Protein AF-A0A6I3U852-F1 (afdb_monomer_lite)

Structure (mmCIF, N/CA/C/O backbone):
data_AF-A0A6I3U852-F1
#
_entry.id   AF-A0A6I3U852-F1
#
loop_
_atom_site.group_PDB
_atom_site.id
_atom_site.type_symbol
_atom_site.label_atom_id
_atom_site.label_alt_id
_atom_site.label_comp_id
_atom_site.label_asym_id
_atom_site.label_entity_id
_atom_site.label_seq_id
_atom_site.pdbx_PDB_ins_code
_atom_site.Cartn_x
_atom_site.Cartn_y
_atom_site.Cartn_z
_atom_site.occupancy
_atom_site.B_iso_or_equiv
_atom_site.auth_seq_id
_atom_site.auth_comp_id
_atom_site.auth_asym_id
_atom_site.auth_atom_id
_atom_site.pdbx_PDB_model_num
ATOM 1 N N . GLU A 1 1 ? 27.062 4.902 -23.254 1.00 84.88 1 GLU A N 1
ATOM 2 C CA . GLU A 1 1 ? 26.735 4.188 -22.003 1.00 84.88 1 GLU A CA 1
ATOM 3 C C . GLU A 1 1 ? 25.243 3.890 -21.993 1.00 84.88 1 GLU A C 1
ATOM 5 O O . GLU A 1 1 ? 24.499 4.694 -22.551 1.00 84.88 1 GLU A O 1
ATOM 10 N N . LYS A 1 2 ? 24.813 2.739 -21.465 1.00 90.00 2 LYS A N 1
ATOM 11 C CA . LYS A 1 2 ? 23.384 2.400 -21.404 1.00 90.00 2 LYS A CA 1
ATOM 12 C C . LYS A 1 2 ? 22.706 3.103 -20.216 1.00 90.00 2 LYS A C 1
ATOM 14 O O . LYS A 1 2 ? 23.376 3.265 -19.193 1.00 90.00 2 LYS A O 1
ATOM 19 N N . PRO A 1 3 ? 21.435 3.526 -20.329 1.00 91.50 3 PRO A N 1
ATOM 20 C CA . PRO A 1 3 ? 20.704 4.070 -19.194 1.00 91.50 3 PRO A CA 1
ATOM 21 C C . PRO A 1 3 ? 20.516 2.998 -18.116 1.00 91.50 3 PRO A C 1
ATOM 23 O O . PRO A 1 3 ? 20.420 1.811 -18.421 1.00 91.50 3 PRO A O 1
ATOM 26 N N . ARG A 1 4 ? 20.460 3.414 -16.852 1.00 92.19 4 ARG A N 1
ATOM 27 C CA . ARG A 1 4 ? 20.193 2.538 -15.709 1.00 92.19 4 ARG A CA 1
ATOM 28 C C . ARG A 1 4 ? 18.949 3.010 -14.986 1.00 92.19 4 ARG A C 1
ATOM 30 O O . ARG A 1 4 ? 18.821 4.193 -14.679 1.00 92.19 4 ARG A O 1
ATOM 37 N N . LEU A 1 5 ? 18.056 2.074 -14.701 1.00 92.19 5 LEU A N 1
ATOM 38 C CA . LEU A 1 5 ? 16.843 2.328 -13.943 1.00 92.19 5 LEU A CA 1
ATOM 39 C C . LEU A 1 5 ? 16.931 1.586 -12.611 1.00 92.19 5 LEU A C 1
ATOM 41 O O . LEU A 1 5 ? 17.191 0.386 -12.572 1.00 92.19 5 LEU A O 1
ATOM 45 N N . THR A 1 6 ? 16.728 2.310 -11.518 1.00 92.62 6 THR A N 1
ATOM 46 C CA . THR A 1 6 ? 16.596 1.742 -10.172 1.00 92.62 6 THR A CA 1
ATOM 47 C C . THR A 1 6 ? 15.243 2.128 -9.600 1.00 92.62 6 THR A C 1
ATOM 49 O O . THR A 1 6 ? 14.630 3.092 -10.061 1.00 92.62 6 THR A O 1
ATOM 52 N N . LEU A 1 7 ? 14.755 1.371 -8.620 1.00 94.38 7 LEU A N 1
ATOM 53 C CA . LEU A 1 7 ? 13.460 1.622 -8.000 1.00 94.38 7 LEU A CA 1
ATOM 54 C C . LEU A 1 7 ? 13.545 1.595 -6.476 1.00 94.38 7 LEU A C 1
ATOM 56 O O . LEU A 1 7 ? 14.443 0.993 -5.890 1.00 94.38 7 LEU A O 1
ATOM 60 N N . SER A 1 8 ? 12.568 2.234 -5.846 1.00 95.00 8 SER A N 1
ATOM 61 C CA . SER A 1 8 ? 12.275 2.149 -4.421 1.00 95.00 8 SER A CA 1
ATOM 62 C C . SER A 1 8 ? 10.775 1.958 -4.230 1.00 95.00 8 SER A C 1
ATOM 64 O O . SER A 1 8 ? 9.974 2.556 -4.952 1.00 95.00 8 SER A O 1
ATOM 66 N N . ILE A 1 9 ? 10.391 1.123 -3.265 1.00 96.06 9 ILE A N 1
ATOM 67 C CA . ILE A 1 9 ? 8.998 0.742 -3.019 1.00 96.06 9 ILE A CA 1
ATOM 68 C C . ILE A 1 9 ? 8.573 1.237 -1.639 1.00 96.06 9 ILE A C 1
ATOM 70 O O . ILE A 1 9 ? 9.125 0.828 -0.617 1.00 96.06 9 ILE A O 1
ATOM 74 N N . GLU A 1 10 ? 7.527 2.059 -1.600 1.00 96.75 10 GLU A N 1
ATOM 75 C CA . GLU A 1 10 ? 6.851 2.461 -0.370 1.00 96.75 10 GLU A CA 1
ATOM 76 C C . GLU A 1 10 ? 5.486 1.774 -0.264 1.00 96.75 10 GLU A C 1
ATOM 78 O O . GLU A 1 10 ? 4.630 1.895 -1.145 1.00 96.75 10 GLU A O 1
ATOM 83 N N . LYS A 1 11 ? 5.254 1.071 0.850 1.00 95.75 11 LYS A N 1
ATOM 84 C CA . LYS A 1 11 ? 3.982 0.397 1.138 1.00 95.75 11 LYS A CA 1
ATOM 85 C C . LYS A 1 11 ? 3.174 1.185 2.160 1.00 95.75 11 LYS A C 1
ATOM 87 O O . LYS A 1 11 ? 3.598 1.374 3.300 1.00 95.75 11 LYS A O 1
ATOM 92 N N . ARG A 1 12 ? 1.959 1.565 1.776 1.00 94.56 12 ARG A N 1
ATOM 93 C CA . ARG A 1 12 ? 0.940 2.155 2.649 1.00 94.56 12 ARG A CA 1
ATOM 94 C C . ARG A 1 12 ? -0.127 1.097 2.917 1.00 94.56 12 ARG A C 1
ATOM 96 O O . ARG A 1 12 ? -1.209 1.126 2.332 1.00 94.56 12 ARG A O 1
ATOM 103 N N . ASP A 1 13 ? 0.204 0.151 3.801 1.00 92.62 13 ASP A N 1
ATOM 104 C CA . ASP A 1 13 ? -0.637 -1.018 4.102 1.00 92.62 13 ASP A CA 1
ATOM 105 C C . ASP A 1 13 ? -2.081 -0.613 4.445 1.00 92.62 13 ASP A C 1
ATOM 107 O O . ASP A 1 13 ? -3.029 -1.144 3.871 1.00 92.62 13 ASP A O 1
ATOM 111 N N . ILE A 1 14 ? -2.269 0.364 5.339 1.00 90.19 14 ILE A N 1
ATOM 112 C CA . ILE A 1 14 ? -3.603 0.801 5.786 1.00 90.19 14 ILE A CA 1
ATOM 113 C C . ILE A 1 14 ? -4.454 1.385 4.650 1.00 90.19 14 ILE A C 1
ATOM 115 O O . ILE A 1 14 ? -5.658 1.157 4.604 1.00 90.19 14 ILE A O 1
ATOM 119 N N . ASP A 1 15 ? -3.817 2.062 3.694 1.00 93.06 15 ASP A N 1
ATOM 120 C CA . ASP A 1 15 ? -4.492 2.691 2.556 1.00 93.06 15 ASP A CA 1
ATOM 121 C C . ASP A 1 15 ? -4.675 1.722 1.380 1.00 93.06 15 ASP A C 1
ATOM 123 O O . ASP A 1 15 ? -5.293 2.074 0.374 1.00 93.06 15 ASP A O 1
ATOM 127 N N . ARG A 1 16 ? -4.129 0.501 1.489 1.00 94.94 16 ARG A N 1
ATOM 128 C CA . ARG A 1 16 ? -4.072 -0.495 0.411 1.00 94.94 16 ARG A CA 1
ATOM 129 C C . ARG A 1 16 ? -3.339 0.027 -0.830 1.00 94.94 16 ARG A C 1
ATOM 131 O O . ARG A 1 16 ? -3.780 -0.221 -1.958 1.00 94.94 16 ARG A O 1
ATOM 138 N N . LYS A 1 17 ? -2.245 0.774 -0.621 1.00 95.81 17 LYS A N 1
ATOM 139 C CA . LYS A 1 17 ? -1.462 1.396 -1.701 1.00 95.81 17 LYS A CA 1
ATOM 140 C C . LYS A 1 17 ? 0.006 1.008 -1.673 1.00 95.81 17 LYS A C 1
ATOM 142 O O . LYS A 1 17 ? 0.590 0.802 -0.608 1.00 95.81 17 LYS A O 1
ATOM 147 N N . VAL A 1 18 ? 0.595 0.984 -2.861 1.00 96.69 18 VAL A N 1
ATOM 148 C CA . VAL A 1 18 ? 2.036 0.899 -3.074 1.00 96.69 18 VAL A CA 1
ATOM 149 C C . VAL A 1 18 ? 2.451 1.973 -4.060 1.00 96.69 18 VAL A C 1
ATOM 151 O O . VAL A 1 18 ? 1.877 2.078 -5.145 1.00 96.69 18 VAL A O 1
ATOM 154 N N . THR A 1 19 ? 3.451 2.750 -3.669 1.00 95.88 19 THR A N 1
ATOM 155 C CA . THR A 1 19 ? 4.101 3.733 -4.529 1.00 95.88 19 THR A CA 1
ATOM 156 C C . THR A 1 19 ? 5.465 3.189 -4.913 1.00 95.88 19 THR A C 1
ATOM 158 O O . THR A 1 19 ? 6.259 2.840 -4.040 1.00 95.88 19 THR A O 1
ATOM 161 N N . VAL A 1 20 ? 5.736 3.117 -6.211 1.00 95.38 20 VAL A N 1
ATOM 162 C CA . VAL A 1 20 ? 7.058 2.778 -6.739 1.00 95.38 20 VAL A CA 1
ATOM 163 C C . VAL A 1 20 ? 7.666 4.045 -7.308 1.00 95.38 20 VAL A C 1
ATOM 165 O O . VAL A 1 20 ? 7.068 4.676 -8.177 1.00 95.38 20 VAL A O 1
ATOM 168 N N . THR A 1 21 ? 8.837 4.418 -6.813 1.00 94.00 21 THR A N 1
ATOM 169 C CA . THR A 1 21 ? 9.600 5.570 -7.295 1.00 94.00 21 THR A CA 1
ATOM 170 C C . THR A 1 21 ? 10.805 5.067 -8.062 1.00 94.00 21 THR A C 1
ATOM 172 O O . THR A 1 21 ? 11.572 4.266 -7.532 1.00 94.00 21 THR A O 1
ATOM 175 N N . TYR A 1 22 ? 10.987 5.550 -9.284 1.00 93.12 22 TYR A N 1
ATOM 176 C CA . TYR A 1 22 ? 12.096 5.182 -10.149 1.00 93.12 22 TYR A CA 1
ATOM 177 C C . TYR A 1 22 ? 13.131 6.302 -10.234 1.00 93.12 22 TYR A C 1
ATOM 179 O O . TYR A 1 22 ? 12.789 7.481 -10.330 1.00 93.12 22 TYR A O 1
ATOM 187 N N . THR A 1 23 ? 14.401 5.913 -10.276 1.00 91.31 23 THR A N 1
ATOM 188 C CA . THR A 1 23 ? 15.535 6.803 -10.535 1.00 91.31 23 THR A CA 1
ATOM 189 C C . THR A 1 23 ? 16.211 6.359 -11.824 1.00 91.31 23 THR A C 1
ATOM 191 O O . THR A 1 23 ? 16.688 5.226 -11.922 1.00 91.31 23 THR A O 1
ATOM 194 N N . LEU A 1 24 ? 16.237 7.257 -12.810 1.00 91.62 24 LEU A N 1
ATOM 195 C CA . LEU A 1 24 ? 16.846 7.036 -14.118 1.00 91.62 24 LEU A CA 1
ATOM 196 C C . LEU A 1 24 ? 18.201 7.746 -14.200 1.00 91.62 24 LEU A C 1
ATOM 198 O O . LEU A 1 24 ? 18.277 8.973 -14.176 1.00 91.62 24 LEU A O 1
ATOM 202 N N . GLU A 1 25 ? 19.265 6.974 -14.378 1.00 91.50 25 GLU A N 1
ATOM 203 C CA . GLU A 1 25 ? 20.598 7.471 -14.704 1.00 91.50 25 GLU A CA 1
ATOM 204 C C . GLU A 1 25 ? 20.832 7.313 -16.213 1.00 91.50 25 GLU A C 1
ATOM 206 O O . GLU A 1 25 ? 20.933 6.199 -16.722 1.00 91.50 25 GLU A O 1
ATOM 211 N N . ASN A 1 26 ? 20.915 8.419 -16.958 1.00 90.00 26 ASN A N 1
ATOM 212 C CA . ASN A 1 26 ? 21.063 8.395 -18.419 1.00 90.00 26 ASN A CA 1
ATOM 213 C C . ASN A 1 26 ? 22.129 9.389 -18.904 1.00 90.00 26 ASN A C 1
ATOM 215 O O . ASN A 1 26 ? 21.836 10.349 -19.610 1.00 90.00 26 ASN A O 1
ATOM 219 N N . GLN A 1 27 ? 23.387 9.160 -18.520 1.00 88.75 27 GLN A N 1
ATOM 220 C CA . GLN A 1 27 ? 24.498 10.080 -18.811 1.00 88.75 27 GLN A CA 1
ATOM 221 C C . GLN A 1 27 ? 24.758 10.287 -20.313 1.00 88.75 27 GLN A C 1
ATOM 223 O O . GLN A 1 27 ? 25.212 11.351 -20.725 1.00 88.75 27 GLN A O 1
ATOM 228 N N . ALA A 1 28 ? 24.452 9.283 -21.141 1.00 88.69 28 ALA A N 1
ATOM 229 C CA . ALA A 1 28 ? 24.620 9.353 -22.592 1.00 88.69 28 ALA A CA 1
ATOM 230 C C . ALA A 1 28 ? 23.400 9.938 -23.333 1.00 88.69 28 ALA A C 1
ATOM 232 O O . ALA A 1 28 ? 23.398 9.940 -24.561 1.00 88.69 28 ALA A O 1
ATOM 233 N N . ASN A 1 29 ? 22.383 10.433 -22.611 1.00 88.31 29 ASN A N 1
ATOM 234 C CA . ASN A 1 29 ? 21.173 11.049 -23.170 1.00 88.31 29 ASN A CA 1
ATOM 235 C C . ASN A 1 29 ? 20.464 10.182 -24.229 1.00 88.31 29 ASN A C 1
ATOM 237 O O . ASN A 1 29 ? 19.957 10.693 -25.226 1.00 88.31 29 ASN A O 1
ATOM 241 N N . ASN A 1 30 ? 20.424 8.862 -24.016 1.00 89.62 30 ASN A N 1
ATOM 242 C CA . ASN A 1 30 ? 19.677 7.948 -24.882 1.00 89.62 30 ASN A CA 1
ATOM 243 C C . ASN A 1 30 ? 18.187 8.325 -24.861 1.00 89.62 30 ASN A C 1
ATOM 245 O O . ASN A 1 30 ? 17.660 8.692 -23.807 1.00 89.62 30 ASN A O 1
ATOM 249 N N . GLN A 1 31 ? 17.488 8.205 -25.989 1.00 90.69 31 GLN A N 1
ATOM 250 C CA . GLN A 1 31 ? 16.050 8.470 -26.017 1.00 90.69 31 GLN A CA 1
ATOM 251 C C . GLN A 1 31 ? 15.313 7.343 -25.288 1.00 90.69 31 GLN A C 1
ATOM 253 O O . GLN A 1 31 ? 15.283 6.211 -25.767 1.00 90.69 31 GLN A O 1
ATOM 258 N N . ILE A 1 32 ? 14.693 7.651 -24.150 1.00 91.12 32 ILE A N 1
ATOM 259 C CA . ILE A 1 32 ? 13.812 6.708 -23.454 1.00 91.12 32 ILE A CA 1
ATOM 260 C C . ILE A 1 32 ? 12.452 6.726 -24.150 1.00 91.12 32 ILE A C 1
ATOM 262 O O . ILE A 1 32 ? 11.823 7.779 -24.242 1.00 91.12 32 ILE A O 1
ATOM 266 N N . LYS A 1 33 ? 12.015 5.575 -24.665 1.00 89.81 33 LYS A N 1
ATOM 267 C CA . LYS A 1 33 ? 10.724 5.428 -25.350 1.00 89.81 33 LYS A CA 1
ATOM 268 C C . LYS A 1 33 ? 9.598 5.139 -24.369 1.00 89.81 33 LYS A C 1
ATOM 270 O O . LYS A 1 33 ? 8.531 5.733 -24.471 1.00 89.81 33 LYS A O 1
ATOM 275 N N . SER A 1 34 ? 9.839 4.240 -23.420 1.00 90.81 34 SER A N 1
ATOM 276 C CA . SER A 1 34 ? 8.854 3.884 -22.403 1.00 90.81 34 SER A CA 1
ATOM 277 C C . SER A 1 34 ? 9.516 3.275 -21.180 1.00 90.81 34 SER A C 1
ATOM 279 O O . SER A 1 34 ? 10.539 2.600 -21.285 1.00 90.81 34 SER A O 1
ATOM 281 N N . ILE A 1 35 ? 8.880 3.466 -20.030 1.00 93.31 35 ILE A N 1
ATOM 282 C CA . ILE A 1 35 ? 9.104 2.654 -18.838 1.00 93.31 35 ILE A CA 1
ATOM 283 C C . ILE A 1 35 ? 7.733 2.142 -18.407 1.00 93.31 35 ILE A C 1
ATOM 285 O O . ILE A 1 35 ? 6.831 2.943 -18.147 1.00 93.31 35 ILE A O 1
ATOM 289 N N . THR A 1 36 ? 7.577 0.825 -18.356 1.00 93.69 36 THR A N 1
ATOM 290 C CA . THR A 1 36 ? 6.308 0.165 -18.048 1.00 93.69 36 THR A CA 1
ATOM 291 C C . THR A 1 36 ? 6.466 -0.665 -16.790 1.00 93.69 36 THR A C 1
ATOM 293 O O . THR A 1 36 ? 7.244 -1.614 -16.762 1.00 93.69 36 THR A O 1
ATOM 296 N N . ALA A 1 37 ? 5.708 -0.313 -15.758 1.00 95.06 37 ALA A N 1
ATOM 297 C CA . ALA A 1 37 ? 5.597 -1.071 -14.524 1.00 95.06 37 ALA A CA 1
ATOM 298 C C . ALA A 1 37 ? 4.350 -1.955 -14.584 1.00 95.06 37 ALA A C 1
ATOM 300 O O . ALA A 1 37 ? 3.245 -1.452 -14.789 1.00 95.06 37 ALA A O 1
ATOM 301 N N . THR A 1 38 ? 4.522 -3.255 -14.383 1.00 95.56 38 THR A N 1
ATOM 302 C CA . THR A 1 38 ? 3.444 -4.247 -14.428 1.00 95.56 38 THR A CA 1
ATOM 303 C C . THR A 1 38 ? 3.327 -4.899 -13.062 1.00 95.56 38 THR A C 1
ATOM 305 O O . THR A 1 38 ? 4.308 -5.432 -12.544 1.00 95.56 38 THR A O 1
ATOM 308 N N . LEU A 1 39 ? 2.134 -4.872 -12.473 1.00 96.75 39 LEU A N 1
ATOM 309 C CA . LEU A 1 39 ? 1.842 -5.576 -11.231 1.00 96.75 39 LEU A CA 1
ATOM 310 C C . LEU A 1 39 ? 0.970 -6.793 -11.533 1.00 96.75 39 LEU A C 1
ATOM 312 O O . LEU A 1 39 ? -0.154 -6.658 -12.029 1.00 96.75 39 LEU A O 1
ATOM 316 N N . LYS A 1 40 ? 1.473 -7.979 -11.193 1.00 96.81 40 LYS A N 1
ATOM 317 C CA . LYS A 1 40 ? 0.758 -9.248 -11.348 1.00 96.81 40 LYS A CA 1
ATOM 318 C C . LYS A 1 40 ? 0.349 -9.837 -10.011 1.00 96.81 40 LYS A C 1
ATOM 320 O O . LYS A 1 40 ? 1.043 -9.665 -9.015 1.00 96.81 40 LYS A O 1
ATOM 325 N N . LYS A 1 41 ? -0.763 -10.566 -10.000 1.00 95.56 41 LYS A N 1
ATOM 326 C CA . LYS A 1 41 ? -1.219 -11.403 -8.887 1.00 95.56 41 LYS A CA 1
ATOM 327 C C . LYS A 1 41 ? -1.225 -12.853 -9.369 1.00 95.56 41 LYS A C 1
ATOM 329 O O . LYS A 1 41 ? -2.173 -13.294 -10.015 1.00 95.56 41 LYS A O 1
ATOM 334 N N . GLY A 1 42 ? -0.141 -13.580 -9.104 1.00 90.88 42 GLY A N 1
ATOM 335 C CA . GLY A 1 42 ? 0.146 -14.816 -9.836 1.00 90.88 42 GLY A CA 1
ATOM 336 C C . GLY A 1 42 ? 0.449 -14.496 -11.302 1.00 90.88 42 GLY A C 1
ATOM 337 O O . GLY A 1 42 ? 1.324 -13.682 -11.580 1.00 90.88 42 GLY A O 1
ATOM 338 N N . GLU A 1 43 ? -0.291 -15.090 -12.238 1.00 91.19 43 GLU A N 1
ATOM 339 C CA . GLU A 1 43 ? -0.128 -14.825 -13.679 1.00 91.19 43 GLU A CA 1
ATOM 340 C C . GLU A 1 43 ? -1.019 -13.681 -14.196 1.00 91.19 43 GLU A C 1
ATOM 342 O O . GLU A 1 43 ? -0.793 -13.161 -15.288 1.00 91.19 43 GLU A O 1
ATOM 347 N N . GLU A 1 44 ? -2.020 -13.264 -13.416 1.00 94.00 44 GLU A N 1
ATOM 348 C CA . GLU A 1 44 ? -2.964 -12.218 -13.807 1.00 94.00 44 GLU A CA 1
ATOM 349 C C . GLU A 1 44 ? -2.322 -10.834 -13.684 1.00 94.00 44 GLU A C 1
ATOM 351 O O . GLU A 1 44 ? -1.892 -10.434 -12.600 1.00 94.00 44 GLU A O 1
ATOM 356 N N . VAL A 1 45 ? -2.305 -10.073 -14.779 1.00 93.12 45 VAL A N 1
ATOM 357 C CA . VAL A 1 45 ? -1.966 -8.646 -14.753 1.00 93.12 45 VAL A CA 1
ATOM 358 C C . VAL A 1 45 ? -3.128 -7.886 -14.127 1.00 93.12 45 VAL A C 1
ATOM 360 O O . VAL A 1 45 ? -4.205 -7.793 -14.712 1.00 93.12 45 VAL A O 1
ATOM 363 N N . VAL A 1 46 ? -2.910 -7.334 -12.934 1.00 92.06 46 VAL A N 1
ATOM 364 C CA . VAL A 1 46 ? -3.949 -6.592 -12.205 1.00 92.06 46 VAL A CA 1
ATOM 365 C C . VAL A 1 46 ? -3.856 -5.089 -12.430 1.00 92.06 46 VAL A C 1
ATOM 367 O O . VAL A 1 46 ? -4.850 -4.380 -12.254 1.00 92.06 46 VAL A O 1
ATOM 370 N N . LYS A 1 47 ? -2.673 -4.579 -12.796 1.00 90.38 47 LYS A N 1
ATOM 371 C CA . LYS A 1 47 ? -2.478 -3.167 -13.125 1.00 90.38 47 LYS A CA 1
ATOM 372 C C . LYS A 1 47 ? -1.177 -2.940 -13.887 1.00 90.38 47 LYS A C 1
ATOM 374 O O . LYS A 1 47 ? -0.130 -3.405 -13.447 1.00 90.38 47 LYS A O 1
ATOM 379 N N . ASP A 1 48 ? -1.259 -2.098 -14.911 1.00 88.75 48 ASP A N 1
ATOM 380 C CA . ASP A 1 48 ? -0.103 -1.554 -15.618 1.00 88.75 48 ASP A CA 1
ATOM 381 C C . ASP A 1 48 ? 0.000 -0.050 -15.390 1.00 88.75 48 ASP A C 1
ATOM 383 O O . ASP A 1 48 ? -1.004 0.657 -15.243 1.00 88.75 48 ASP A O 1
ATOM 387 N N . PHE A 1 49 ? 1.230 0.444 -15.368 1.00 87.25 49 PHE A N 1
ATOM 388 C CA . PHE A 1 49 ? 1.528 1.861 -15.300 1.00 87.25 49 PHE A CA 1
ATOM 389 C C . PHE A 1 49 ? 2.638 2.196 -16.292 1.00 87.25 49 PHE A C 1
ATOM 391 O O . PHE A 1 49 ? 3.776 1.750 -16.148 1.00 87.25 49 PHE A O 1
ATOM 398 N N . VAL A 1 50 ? 2.298 2.992 -17.303 1.00 87.75 50 VAL A N 1
ATOM 399 C CA . VAL A 1 50 ? 3.255 3.491 -18.293 1.00 87.75 50 VAL A CA 1
ATOM 400 C C . VAL A 1 50 ? 3.661 4.901 -17.891 1.00 87.75 50 VAL A C 1
ATOM 402 O O . VAL A 1 50 ? 2.814 5.788 -17.778 1.00 87.75 50 VAL A O 1
ATOM 405 N N . LEU A 1 51 ? 4.957 5.115 -17.687 1.00 80.81 51 LEU A N 1
ATOM 406 C CA . LEU A 1 51 ? 5.505 6.446 -17.458 1.00 80.81 51 LEU A CA 1
ATOM 407 C C . LEU A 1 51 ? 5.481 7.233 -18.770 1.00 80.81 51 LEU A C 1
ATOM 409 O O . LEU A 1 51 ? 6.073 6.826 -19.769 1.00 80.81 51 LEU A O 1
ATOM 413 N N . THR A 1 52 ? 4.763 8.354 -18.762 1.00 79.19 52 THR A N 1
ATOM 414 C CA . THR A 1 52 ? 4.564 9.199 -19.945 1.00 79.19 52 THR A CA 1
ATOM 415 C C . THR A 1 52 ? 5.807 10.028 -20.265 1.00 79.19 52 THR A C 1
ATOM 417 O O . THR A 1 52 ? 6.689 10.213 -19.424 1.00 79.19 52 THR A O 1
ATOM 420 N N . GLU A 1 53 ? 5.855 10.618 -21.463 1.00 74.75 53 GLU A N 1
ATOM 421 C CA . GLU A 1 53 ? 6.911 11.573 -21.821 1.00 74.75 53 GLU A CA 1
ATOM 422 C C . GLU A 1 53 ? 7.041 12.733 -20.823 1.00 74.75 53 GLU A C 1
ATOM 424 O O . GLU A 1 53 ? 8.138 13.244 -20.607 1.00 74.75 53 GLU A O 1
ATOM 429 N N . GLU A 1 54 ? 5.937 13.174 -20.220 1.00 77.00 54 GLU A N 1
ATOM 430 C CA . GLU A 1 54 ? 5.957 14.233 -19.212 1.00 77.00 54 GLU A CA 1
ATOM 431 C C . GLU A 1 54 ? 6.646 13.768 -17.922 1.00 77.00 54 GLU A C 1
ATOM 433 O O . GLU A 1 54 ? 7.460 14.501 -17.354 1.00 77.00 54 GLU A O 1
ATOM 438 N N . ASN A 1 55 ? 6.403 12.523 -17.498 1.00 80.81 55 ASN A N 1
ATOM 439 C CA . ASN A 1 55 ? 7.101 11.928 -16.356 1.00 80.81 55 ASN A CA 1
ATOM 440 C C . ASN A 1 55 ? 8.615 11.861 -16.609 1.00 80.81 55 ASN A C 1
ATOM 442 O O . ASN A 1 55 ? 9.405 12.206 -15.731 1.00 80.81 55 ASN A O 1
ATOM 446 N N . LEU A 1 56 ? 9.011 11.487 -17.831 1.00 79.50 56 LEU A N 1
ATOM 447 C CA . LEU A 1 56 ? 10.413 11.424 -18.258 1.00 79.50 56 LEU A CA 1
ATOM 448 C C . LEU A 1 56 ? 11.087 12.804 -18.293 1.00 79.50 56 LEU A C 1
ATOM 450 O O . LEU A 1 56 ? 12.273 12.909 -17.996 1.00 79.50 56 LEU A O 1
ATOM 454 N N . LYS A 1 57 ? 10.343 13.870 -18.616 1.00 75.69 57 LYS A N 1
ATOM 455 C CA . LYS A 1 57 ? 10.856 15.254 -18.643 1.00 75.69 57 LYS A CA 1
ATOM 456 C C . LYS A 1 57 ? 11.004 15.870 -17.251 1.00 75.69 57 LYS A C 1
ATOM 458 O O . LYS A 1 57 ? 11.872 16.712 -17.047 1.00 75.69 57 LYS A O 1
ATOM 463 N N . THR A 1 58 ? 10.144 15.487 -16.311 1.00 69.75 58 THR A N 1
ATOM 464 C CA . THR A 1 58 ? 10.064 16.096 -14.970 1.00 69.75 58 THR A CA 1
ATOM 465 C C . THR A 1 58 ? 10.876 15.352 -13.909 1.00 69.75 58 THR A C 1
ATOM 467 O O . THR A 1 58 ? 10.888 15.776 -12.756 1.00 69.75 58 THR A O 1
ATOM 470 N N . ASN A 1 59 ? 11.545 14.247 -14.267 1.00 67.00 59 ASN A N 1
ATOM 471 C CA . ASN A 1 59 ? 12.185 13.309 -13.331 1.00 67.00 59 ASN A CA 1
ATOM 472 C C . ASN A 1 59 ? 11.241 12.790 -12.224 1.00 67.00 59 ASN A C 1
ATOM 474 O O . ASN A 1 59 ? 11.689 12.204 -11.240 1.00 67.00 59 ASN A O 1
ATOM 478 N N . HIS A 1 60 ? 9.927 12.965 -12.378 1.00 72.00 60 HIS A N 1
ATOM 479 C CA . HIS A 1 60 ? 8.912 12.430 -11.479 1.00 72.00 60 HIS A CA 1
ATOM 480 C C . HIS A 1 60 ? 8.410 11.101 -12.037 1.00 72.00 60 HIS A C 1
ATOM 482 O O . HIS A 1 60 ? 7.346 11.012 -12.658 1.00 72.00 60 HIS A O 1
ATOM 488 N N . LEU A 1 61 ? 9.220 10.064 -11.825 1.00 88.31 61 LEU A N 1
ATOM 489 C CA . LEU A 1 61 ? 8.941 8.710 -12.279 1.00 88.31 61 LEU A CA 1
ATOM 490 C C . LEU A 1 61 ? 8.313 7.895 -11.149 1.00 88.31 61 LEU A C 1
ATOM 492 O O . LEU A 1 61 ? 8.993 7.123 -10.481 1.00 88.31 61 LEU A O 1
ATOM 496 N N . THR A 1 62 ? 7.020 8.091 -10.899 1.00 89.81 62 THR A N 1
ATOM 497 C CA . THR A 1 62 ? 6.294 7.356 -9.855 1.00 89.81 62 THR A CA 1
ATOM 498 C C . THR A 1 62 ? 5.124 6.569 -10.428 1.00 89.81 62 THR A C 1
ATOM 500 O O . THR A 1 62 ? 4.359 7.086 -11.237 1.00 89.81 62 THR A O 1
ATOM 503 N N . ALA A 1 63 ? 4.968 5.321 -9.985 1.00 91.44 63 ALA A N 1
ATOM 504 C CA . ALA A 1 63 ? 3.824 4.467 -10.283 1.00 91.44 63 ALA A CA 1
ATOM 505 C C . ALA A 1 63 ? 3.019 4.213 -9.003 1.00 91.44 63 ALA A C 1
ATOM 507 O O . ALA A 1 63 ? 3.571 3.783 -7.987 1.00 91.44 63 ALA A O 1
ATOM 508 N N . LEU A 1 64 ? 1.709 4.472 -9.049 1.00 93.19 64 LEU A N 1
ATOM 509 C CA . LEU A 1 64 ? 0.807 4.283 -7.911 1.00 93.19 64 LEU A CA 1
ATOM 510 C C . LEU A 1 64 ? -0.145 3.102 -8.144 1.00 93.19 64 LEU A C 1
ATOM 512 O O . LEU A 1 64 ? -1.048 3.140 -8.991 1.00 93.19 64 LEU A O 1
ATOM 516 N N . PHE A 1 65 ? 0.001 2.071 -7.319 1.00 94.75 65 PHE A N 1
ATOM 517 C CA . PHE A 1 65 ? -0.879 0.909 -7.266 1.00 94.75 65 PHE A CA 1
ATOM 518 C C . PHE A 1 65 ? -1.810 1.041 -6.057 1.00 94.75 65 PHE A C 1
ATOM 520 O O . PHE A 1 65 ? -1.359 1.269 -4.939 1.00 94.75 65 PHE A O 1
ATOM 527 N N . GLU A 1 66 ? -3.121 0.924 -6.266 1.00 95.12 66 GLU A N 1
ATOM 528 C CA . GLU A 1 66 ? -4.139 1.153 -5.229 1.00 95.12 66 GLU A CA 1
ATOM 529 C C . GLU A 1 66 ? -5.131 -0.003 -5.194 1.00 95.12 66 GLU A C 1
ATOM 531 O O . GLU A 1 66 ? -5.257 -0.744 -6.168 1.00 95.12 66 GLU A O 1
ATOM 536 N N . LYS A 1 67 ? -5.889 -0.100 -4.094 1.00 94.88 67 LYS A N 1
ATOM 537 C CA . LYS A 1 67 ? -6.925 -1.124 -3.879 1.00 94.88 67 LYS A CA 1
ATOM 538 C C . LYS A 1 67 ? -6.365 -2.552 -3.869 1.00 94.88 67 LYS A C 1
ATOM 540 O O . LYS A 1 67 ? -7.095 -3.496 -4.155 1.00 94.88 67 LYS A O 1
ATOM 545 N N . LEU A 1 68 ? -5.101 -2.724 -3.484 1.00 95.44 68 LEU A N 1
ATOM 546 C CA . LEU A 1 68 ? -4.481 -4.047 -3.390 1.00 95.44 68 LEU A CA 1
ATOM 547 C C . LEU A 1 68 ? -5.081 -4.857 -2.235 1.00 95.44 68 LEU A C 1
ATOM 549 O O . LEU A 1 68 ? -5.455 -4.311 -1.196 1.00 95.44 68 LEU A O 1
ATOM 553 N N . ASP A 1 69 ? -5.200 -6.166 -2.409 1.00 95.06 69 ASP A N 1
ATOM 554 C CA . ASP A 1 69 ? -5.660 -7.070 -1.350 1.00 95.06 69 ASP A CA 1
ATOM 555 C C . ASP A 1 69 ? -4.585 -7.325 -0.288 1.00 95.06 69 ASP A C 1
ATOM 557 O O . ASP A 1 69 ? -3.397 -7.430 -0.592 1.00 95.06 69 ASP A O 1
ATOM 561 N N . TYR A 1 70 ? -5.022 -7.497 0.961 1.00 95.06 70 TYR A N 1
ATOM 562 C CA . TYR A 1 70 ? -4.149 -7.928 2.049 1.00 95.06 70 TYR A CA 1
ATOM 563 C C . TYR A 1 70 ? -3.764 -9.398 1.925 1.00 95.06 70 TYR A C 1
ATOM 565 O O . TYR A 1 70 ? -4.576 -10.228 1.513 1.00 95.06 70 TYR A O 1
ATOM 573 N N . TYR A 1 71 ? -2.544 -9.717 2.363 1.00 94.25 71 TYR A N 1
ATOM 574 C CA . TYR A 1 71 ? -2.018 -11.085 2.440 1.00 94.25 71 TYR A CA 1
ATOM 575 C C . TYR A 1 71 ? -2.027 -11.835 1.101 1.00 94.25 71 TYR A C 1
ATOM 577 O O . TYR A 1 71 ? -2.057 -13.065 1.059 1.00 94.25 71 TYR A O 1
ATOM 585 N N . LYS A 1 72 ? -2.040 -11.086 -0.002 1.00 95.56 72 LYS A N 1
ATOM 586 C CA . LYS A 1 72 ? -1.821 -11.596 -1.349 1.00 95.56 72 LYS A CA 1
ATOM 587 C C . LYS A 1 72 ? -0.464 -11.111 -1.818 1.00 95.56 72 LYS A C 1
ATOM 589 O O . LYS A 1 72 ? -0.127 -9.944 -1.618 1.00 95.56 72 LYS A O 1
ATOM 594 N N . GLU A 1 73 ? 0.288 -12.031 -2.395 1.00 96.56 73 GLU A N 1
ATOM 595 C CA . GLU A 1 73 ? 1.552 -11.730 -3.041 1.00 96.56 73 GLU A CA 1
ATOM 596 C C . GLU A 1 73 ? 1.279 -11.177 -4.439 1.00 96.56 73 GLU A C 1
ATOM 598 O O . GLU A 1 73 ? 0.414 -11.677 -5.167 1.00 96.56 73 GLU A O 1
ATOM 603 N N . TYR A 1 74 ? 2.004 -10.121 -4.772 1.00 97.62 74 TYR A N 1
ATOM 604 C CA . TYR A 1 74 ? 2.052 -9.522 -6.088 1.00 97.62 74 TYR A CA 1
ATOM 605 C C . TYR A 1 74 ? 3.497 -9.491 -6.560 1.00 97.62 74 TYR A C 1
ATOM 607 O O . TYR A 1 74 ? 4.404 -9.264 -5.760 1.00 97.62 74 TYR A O 1
ATOM 615 N N . THR A 1 75 ? 3.688 -9.634 -7.862 1.00 97.50 75 THR A N 1
ATOM 616 C CA . THR A 1 75 ? 4.994 -9.513 -8.503 1.00 97.50 75 THR A CA 1
ATOM 617 C C . THR A 1 75 ? 5.009 -8.232 -9.318 1.00 97.50 75 THR A C 1
ATOM 619 O O . THR A 1 75 ? 4.181 -8.057 -10.215 1.00 97.50 75 THR A O 1
ATOM 622 N N . LEU A 1 76 ? 5.918 -7.320 -8.982 1.00 97.31 76 LEU A N 1
ATOM 623 C CA . LEU A 1 76 ? 6.199 -6.127 -9.768 1.00 97.31 76 LEU A CA 1
ATOM 624 C C . LEU A 1 76 ? 7.335 -6.432 -10.740 1.00 97.31 76 LEU A C 1
ATOM 626 O O . LEU A 1 76 ? 8.435 -6.774 -10.313 1.00 97.31 76 LEU A O 1
ATOM 630 N N . SER A 1 77 ? 7.084 -6.234 -12.028 1.00 95.69 77 SER A N 1
ATOM 631 C CA . SER A 1 77 ? 8.120 -6.188 -13.058 1.00 95.69 77 SER A CA 1
ATOM 632 C C . SER A 1 77 ? 8.174 -4.793 -13.676 1.00 95.69 7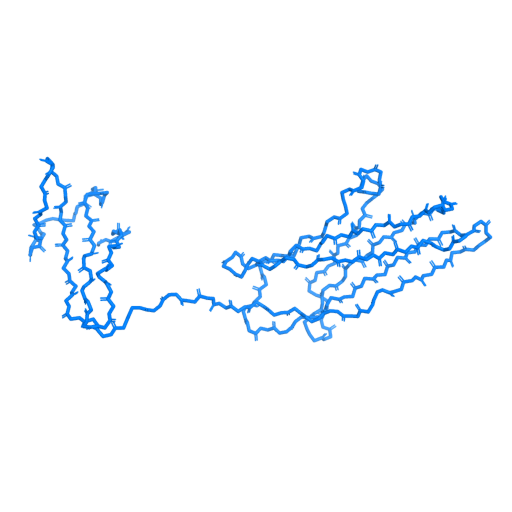7 SER A C 1
ATOM 634 O O . SER A 1 77 ? 7.193 -4.042 -13.666 1.00 95.69 77 SER A O 1
ATOM 636 N N . THR A 1 78 ? 9.340 -4.389 -14.176 1.00 95.50 78 THR A N 1
ATOM 637 C CA . THR A 1 78 ? 9.491 -3.112 -14.881 1.00 95.50 78 THR A CA 1
ATOM 638 C C . THR A 1 78 ? 10.401 -3.277 -16.081 1.00 95.50 78 THR A C 1
ATOM 640 O O . THR A 1 78 ? 11.531 -3.732 -15.928 1.00 95.50 78 THR A O 1
ATOM 643 N N . ASP A 1 79 ? 9.919 -2.835 -17.238 1.00 95.00 79 ASP A N 1
ATOM 644 C CA . ASP A 1 79 ? 10.664 -2.830 -18.492 1.00 95.00 79 ASP A CA 1
ATOM 645 C C . ASP A 1 79 ? 10.890 -1.398 -18.970 1.00 95.00 79 ASP A C 1
ATOM 647 O O . ASP A 1 79 ? 9.965 -0.583 -19.012 1.00 95.00 79 ASP A O 1
ATOM 651 N N . MET A 1 80 ? 12.126 -1.093 -19.353 1.00 93.81 80 MET A N 1
ATOM 652 C CA . MET A 1 80 ? 12.516 0.164 -19.979 1.00 93.81 80 MET A CA 1
ATOM 653 C C . MET A 1 80 ? 12.930 -0.092 -21.424 1.00 93.81 80 MET A C 1
ATOM 655 O O . MET A 1 80 ? 13.833 -0.883 -21.681 1.00 93.81 80 MET A O 1
ATOM 659 N N . VAL A 1 81 ? 12.323 0.634 -22.358 1.00 93.75 81 VAL A N 1
ATOM 660 C CA . VAL A 1 81 ? 12.702 0.625 -23.774 1.00 93.75 81 VAL A CA 1
ATOM 661 C C . VAL A 1 81 ? 13.402 1.935 -24.102 1.00 93.75 81 VAL A C 1
ATOM 663 O O . VAL A 1 81 ? 12.868 3.016 -23.833 1.00 93.75 81 VAL A O 1
ATOM 666 N N . TYR A 1 82 ? 14.589 1.856 -24.693 1.00 92.75 82 TYR A N 1
ATOM 667 C CA . TYR A 1 82 ? 15.377 3.024 -25.076 1.00 92.75 82 TYR A CA 1
ATOM 668 C C . TYR A 1 82 ? 16.072 2.821 -26.420 1.00 92.75 82 TYR A C 1
ATOM 670 O O . TYR A 1 82 ? 16.378 1.701 -26.815 1.00 92.75 82 TYR A O 1
ATOM 678 N N . ASN A 1 83 ? 16.336 3.921 -27.120 1.00 91.94 83 ASN A N 1
ATOM 679 C CA . ASN A 1 83 ? 17.034 3.908 -28.399 1.00 91.94 83 ASN A CA 1
ATOM 680 C C . ASN A 1 83 ? 18.502 4.310 -28.218 1.00 91.94 83 ASN A C 1
ATOM 682 O O . ASN A 1 83 ? 18.795 5.364 -27.644 1.00 91.94 83 ASN A O 1
ATOM 686 N N . ARG A 1 84 ? 19.421 3.487 -28.737 1.00 86.56 84 ARG A N 1
ATOM 687 C CA . ARG A 1 84 ? 20.878 3.701 -28.642 1.00 86.56 84 ARG A CA 1
ATOM 688 C C . ARG A 1 84 ? 21.491 4.334 -29.904 1.00 86.56 84 ARG A C 1
ATOM 690 O O . ARG A 1 84 ? 22.694 4.244 -30.137 1.00 86.56 84 ARG A O 1
ATOM 697 N N . GLY A 1 85 ? 20.672 4.957 -30.746 1.00 80.50 85 GLY A N 1
ATOM 698 C CA . GLY A 1 85 ? 21.062 5.622 -31.991 1.00 80.50 85 GLY A CA 1
ATOM 699 C C . GLY A 1 85 ? 20.912 4.764 -33.250 1.00 80.50 85 GLY A C 1
ATOM 700 O O . GLY A 1 85 ? 20.684 5.325 -34.316 1.00 80.50 85 GLY A O 1
ATOM 701 N N . ASN A 1 86 ? 20.983 3.433 -33.130 1.00 79.62 86 ASN A N 1
ATOM 702 C CA . ASN A 1 86 ? 20.787 2.508 -34.255 1.00 79.62 86 ASN A CA 1
ATOM 703 C C . ASN A 1 86 ? 19.515 1.663 -34.093 1.00 79.62 86 ASN A C 1
ATOM 705 O O . ASN A 1 86 ? 18.726 1.593 -35.027 1.00 79.62 86 ASN A O 1
ATOM 709 N N . ASP A 1 87 ? 19.289 1.098 -32.902 1.00 87.94 87 ASP A N 1
ATOM 710 C CA . ASP A 1 87 ? 18.170 0.199 -32.604 1.00 87.94 87 ASP A CA 1
ATOM 711 C C . ASP A 1 87 ? 17.571 0.482 -31.217 1.00 87.94 87 ASP A C 1
ATOM 713 O O . ASP A 1 87 ? 18.162 1.189 -30.387 1.00 87.94 87 ASP A O 1
ATOM 717 N N . ASP A 1 88 ? 16.383 -0.079 -30.985 1.00 93.19 88 ASP A N 1
ATOM 718 C CA . ASP A 1 88 ? 15.731 -0.094 -29.679 1.00 93.19 88 ASP A CA 1
ATOM 719 C C . ASP A 1 88 ? 16.214 -1.291 -28.852 1.00 93.19 88 ASP A C 1
ATOM 721 O O . ASP A 1 88 ? 16.209 -2.431 -29.316 1.00 93.19 88 ASP A O 1
ATOM 725 N N . GLU A 1 89 ? 16.580 -1.033 -27.601 1.00 94.12 89 GLU A N 1
ATOM 726 C CA . GLU A 1 89 ? 16.937 -2.046 -26.611 1.00 94.12 89 GLU A CA 1
ATOM 727 C C . GLU A 1 89 ? 15.901 -2.047 -25.475 1.00 94.12 89 GLU A C 1
ATOM 729 O O . GLU A 1 89 ? 15.331 -1.008 -25.128 1.00 94.12 89 GLU A O 1
ATOM 734 N N . THR A 1 90 ? 15.649 -3.224 -24.894 1.00 94.25 90 THR A N 1
ATOM 735 C CA . THR A 1 90 ? 14.797 -3.391 -23.705 1.00 94.25 90 THR A CA 1
ATOM 736 C C . THR A 1 90 ? 15.651 -3.832 -22.525 1.00 94.25 90 THR A C 1
ATOM 738 O O . THR A 1 90 ? 16.443 -4.766 -22.642 1.00 94.25 90 THR A O 1
ATOM 741 N N . GLU A 1 91 ? 15.481 -3.170 -21.387 1.00 93.31 91 GLU A N 1
ATOM 742 C CA . GLU A 1 91 ? 16.119 -3.520 -20.124 1.00 93.31 91 GLU A CA 1
ATOM 743 C C . GLU A 1 91 ? 15.063 -3.734 -19.043 1.00 93.31 91 GLU A C 1
ATOM 745 O O . GLU A 1 91 ? 14.280 -2.832 -18.740 1.00 93.31 91 GLU A O 1
ATOM 750 N N . SER A 1 92 ? 15.065 -4.930 -18.460 1.00 94.06 92 SER A N 1
ATOM 751 C CA . SER A 1 92 ? 14.161 -5.315 -17.379 1.00 94.06 92 SER A CA 1
ATOM 752 C C . SER A 1 92 ? 14.855 -5.167 -16.028 1.00 94.06 92 SER A C 1
ATOM 754 O O . SER A 1 92 ? 16.002 -5.589 -15.857 1.00 94.06 92 SER A O 1
ATOM 756 N N . ILE A 1 93 ? 14.151 -4.599 -15.051 1.00 91.12 93 ILE A N 1
ATOM 757 C CA . ILE A 1 93 ? 14.556 -4.666 -13.643 1.00 91.12 93 ILE A CA 1
ATOM 758 C C . ILE A 1 93 ? 14.138 -6.031 -13.084 1.00 91.12 93 ILE A C 1
ATOM 760 O O . ILE A 1 93 ? 13.094 -6.564 -13.465 1.00 91.12 93 ILE A O 1
ATOM 764 N N . SER A 1 94 ? 14.946 -6.584 -12.174 1.00 89.25 94 SER A N 1
ATOM 765 C CA . SER A 1 94 ? 14.591 -7.773 -11.395 1.00 89.25 94 SER A CA 1
ATOM 766 C C . SER A 1 94 ? 13.207 -7.642 -10.758 1.00 89.25 94 SER A C 1
ATOM 768 O O . SER A 1 94 ? 12.829 -6.571 -10.285 1.00 89.25 94 SER A O 1
ATOM 770 N N . GLU A 1 95 ? 12.468 -8.747 -10.729 1.00 94.00 95 GLU A N 1
ATOM 771 C CA . GLU A 1 95 ? 11.136 -8.779 -10.136 1.00 94.00 95 GLU A CA 1
ATOM 772 C C . GLU A 1 95 ? 11.175 -8.526 -8.624 1.00 94.00 95 GLU A C 1
ATOM 774 O O . GLU A 1 95 ? 12.034 -9.048 -7.911 1.00 94.00 95 GLU A O 1
ATOM 779 N N . GLU A 1 96 ? 10.201 -7.760 -8.135 1.00 96.00 96 GLU A N 1
ATOM 780 C CA . GLU A 1 96 ? 10.044 -7.426 -6.719 1.00 96.00 96 GLU A CA 1
ATOM 781 C C . GLU A 1 96 ? 8.725 -7.982 -6.178 1.00 96.00 96 GLU A C 1
ATOM 783 O O . GLU A 1 96 ? 7.652 -7.756 -6.748 1.00 96.00 96 GLU A O 1
ATOM 788 N N . LEU A 1 97 ? 8.791 -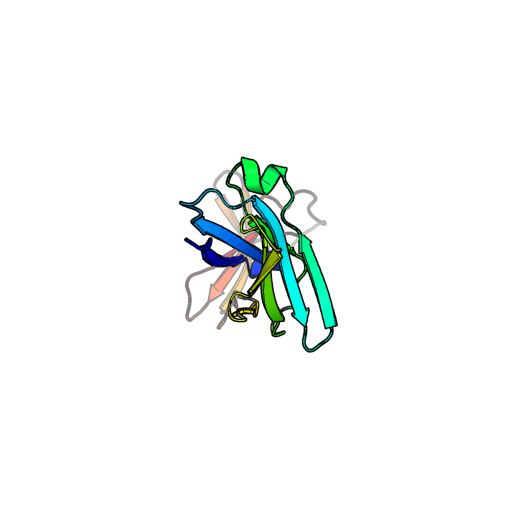8.688 -5.047 1.00 96.75 97 LEU A N 1
ATOM 789 C CA . LEU A 1 97 ? 7.611 -9.244 -4.387 1.00 96.75 97 LEU A CA 1
ATOM 790 C C . LEU A 1 97 ? 6.982 -8.223 -3.440 1.00 96.75 97 LEU A C 1
ATOM 792 O O . LEU A 1 97 ? 7.611 -7.682 -2.528 1.00 96.75 97 LEU A O 1
ATOM 796 N N . ILE A 1 98 ? 5.688 -7.995 -3.623 1.00 96.62 98 ILE A N 1
ATOM 797 C CA . ILE A 1 98 ? 4.899 -7.042 -2.859 1.00 96.62 98 ILE A CA 1
ATOM 798 C C . ILE A 1 98 ? 3.786 -7.790 -2.141 1.00 96.62 98 ILE A C 1
ATOM 800 O O . ILE A 1 98 ? 2.936 -8.431 -2.747 1.00 96.62 98 ILE A O 1
ATOM 804 N N . GLN A 1 99 ? 3.730 -7.618 -0.826 1.00 96.25 99 GLN A N 1
ATOM 805 C CA . GLN A 1 99 ? 2.596 -8.038 -0.016 1.00 96.25 99 GLN A CA 1
ATOM 806 C C . GLN A 1 99 ? 2.259 -6.940 0.987 1.00 96.25 99 GLN A C 1
ATOM 808 O O . GLN A 1 99 ? 3.130 -6.458 1.729 1.00 96.25 99 GLN A O 1
ATOM 813 N N . LEU A 1 100 ? 0.979 -6.565 1.008 1.00 95.31 100 LEU A N 1
ATOM 814 C CA . LEU A 1 100 ? 0.416 -5.699 2.035 1.00 95.31 100 LEU A CA 1
ATOM 815 C C . LEU A 1 100 ? -0.039 -6.540 3.219 1.00 95.31 100 LEU A C 1
ATOM 817 O O . LEU A 1 100 ? -0.785 -7.511 3.064 1.00 95.31 100 LEU A O 1
ATOM 821 N N . ASN A 1 101 ? 0.367 -6.127 4.414 1.00 91.88 101 ASN A N 1
ATOM 822 C CA . ASN A 1 101 ? -0.030 -6.783 5.651 1.00 91.88 101 ASN A CA 1
ATOM 823 C C . ASN A 1 101 ? -0.924 -5.842 6.444 1.00 91.88 101 ASN A C 1
ATOM 825 O O . ASN A 1 101 ? -0.518 -4.738 6.799 1.00 91.88 101 ASN A O 1
ATOM 829 N N . LEU A 1 102 ? -2.149 -6.275 6.741 1.00 87.88 102 LEU A N 1
ATOM 830 C CA . LEU A 1 102 ? -3.052 -5.458 7.537 1.00 87.88 102 LEU A CA 1
ATOM 831 C C . LEU A 1 102 ? -2.505 -5.350 8.965 1.00 87.88 102 LEU A C 1
ATOM 833 O O . LEU A 1 102 ? -2.553 -6.303 9.746 1.00 87.88 102 LEU A O 1
ATOM 837 N N . LYS A 1 103 ? -1.992 -4.167 9.301 1.00 80.75 103 LYS A N 1
ATOM 838 C CA . LYS A 1 103 ? -1.601 -3.812 10.664 1.00 80.75 103 LYS A CA 1
ATOM 839 C C . LYS A 1 103 ? -2.869 -3.482 11.446 1.00 80.75 103 LYS A C 1
ATOM 841 O O . LYS A 1 103 ? -3.395 -2.378 11.337 1.00 80.75 103 LYS A O 1
ATOM 846 N N . LYS A 1 104 ? -3.390 -4.454 12.198 1.00 77.50 104 LYS A N 1
ATOM 847 C CA . LYS A 1 104 ? -4.485 -4.218 13.149 1.00 77.50 104 LYS A CA 1
ATOM 848 C C . LYS A 1 104 ? -3.912 -3.812 14.501 1.00 77.50 104 LYS A C 1
ATOM 850 O O . LYS A 1 104 ? -2.973 -4.440 14.982 1.00 77.50 104 LYS A O 1
ATOM 855 N N . LEU A 1 105 ? -4.516 -2.800 15.117 1.00 78.56 105 LEU A N 1
ATOM 856 C CA . LEU A 1 105 ? -4.411 -2.601 16.557 1.00 78.56 105 LEU A CA 1
ATOM 857 C C . LEU A 1 105 ? -5.471 -3.485 17.218 1.00 78.56 105 LEU A C 1
ATOM 859 O O . LEU A 1 105 ? -6.651 -3.390 16.884 1.00 78.56 105 LEU A O 1
ATOM 863 N N . GLU A 1 106 ? -5.046 -4.351 18.127 1.00 82.81 106 GLU A N 1
ATOM 864 C CA . GLU A 1 106 ? -5.929 -5.195 18.926 1.00 82.81 106 GLU A CA 1
ATOM 865 C C . GLU A 1 106 ? -5.821 -4.754 20.388 1.00 82.81 106 GLU A C 1
ATOM 867 O O . GLU A 1 106 ? -4.716 -4.657 20.922 1.00 82.81 106 GLU A O 1
ATOM 872 N N . LEU A 1 107 ? -6.956 -4.467 21.029 1.00 88.50 107 LEU A N 1
ATOM 873 C CA . LEU A 1 107 ? -7.015 -4.222 22.470 1.00 88.50 107 LEU A CA 1
ATOM 874 C C . LEU A 1 107 ? -7.255 -5.565 23.169 1.00 88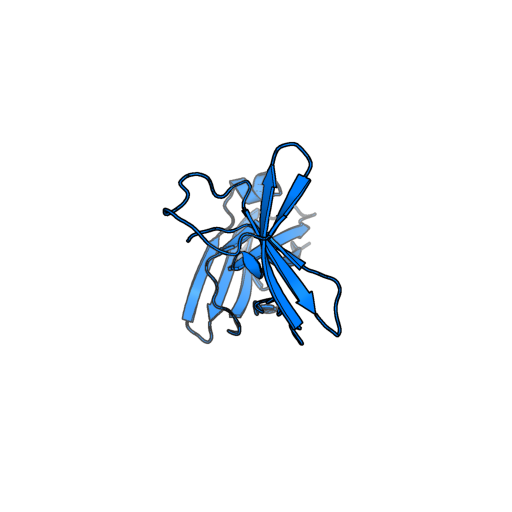.50 107 LEU A C 1
ATOM 876 O O . LEU A 1 107 ? -8.257 -6.225 22.894 1.00 88.50 107 LEU A O 1
ATOM 880 N N . LYS A 1 108 ? -6.328 -5.976 24.040 1.00 89.88 108 LYS A N 1
ATOM 881 C CA . LYS A 1 108 ? -6.375 -7.251 24.777 1.00 89.88 108 LYS A CA 1
ATOM 882 C C . LYS A 1 108 ? -6.531 -7.033 26.275 1.00 89.88 108 LYS A C 1
ATOM 884 O O . LYS A 1 108 ? -6.295 -5.937 26.782 1.00 89.88 108 LYS A O 1
ATOM 889 N N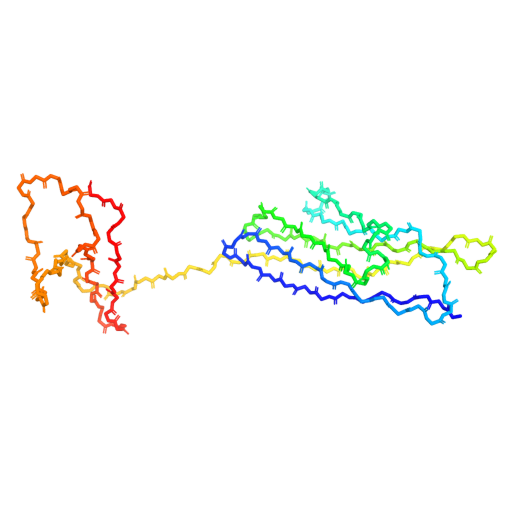 . ASP A 1 109 ? -6.945 -8.103 26.952 1.00 94.44 109 ASP A N 1
ATOM 890 C CA . ASP A 1 109 ? -7.108 -8.173 28.406 1.00 94.44 109 ASP A CA 1
ATOM 891 C C . ASP A 1 109 ? -7.934 -7.005 28.969 1.00 94.44 10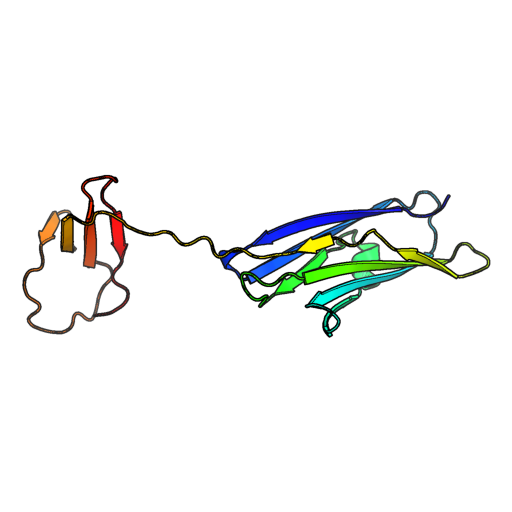9 ASP A C 1
ATOM 893 O O . ASP A 1 109 ? -7.598 -6.396 29.986 1.00 94.44 109 ASP A O 1
ATOM 897 N N . ILE A 1 110 ? -9.006 -6.663 28.247 1.00 96.12 110 ILE A N 1
ATOM 898 C CA . ILE A 1 110 ? -9.904 -5.563 28.590 1.00 96.12 110 ILE A CA 1
ATOM 899 C C . ILE A 1 110 ? -10.585 -5.880 29.922 1.00 96.12 110 ILE A C 1
ATOM 901 O O . ILE A 1 110 ? -11.282 -6.886 30.048 1.00 96.12 110 ILE A O 1
ATOM 905 N N . GLN A 1 111 ? -10.404 -4.995 30.900 1.00 97.50 111 GLN A N 1
ATOM 906 C CA . GLN A 1 111 ? -11.063 -5.076 32.200 1.00 97.50 111 GLN A CA 1
ATOM 907 C C . GLN A 1 111 ? -12.420 -4.382 32.166 1.00 97.50 111 GLN A C 1
ATOM 909 O O . GLN A 1 111 ? -13.422 -4.955 32.593 1.00 97.50 111 GLN A O 1
ATOM 914 N N . THR A 1 112 ? -12.466 -3.150 31.653 1.00 96.81 112 THR A N 1
ATOM 915 C CA . THR A 1 112 ? -13.706 -2.375 31.560 1.00 96.81 112 THR A CA 1
ATOM 916 C C . THR A 1 112 ? -13.777 -1.585 30.261 1.00 96.81 112 THR A C 1
ATOM 918 O O . THR A 1 112 ? -12.769 -1.112 29.735 1.00 96.81 112 THR A O 1
ATOM 921 N N . VAL A 1 113 ? -15.001 -1.427 29.759 1.00 96.75 113 VAL A N 1
ATOM 922 C CA . VAL A 1 113 ? -15.347 -0.489 28.689 1.00 96.75 113 VAL A CA 1
ATOM 923 C C . VAL A 1 113 ? -16.463 0.396 29.219 1.00 96.75 113 VAL A C 1
ATOM 925 O O . VAL A 1 113 ? -17.565 -0.089 29.475 1.00 96.75 113 VAL A O 1
ATOM 928 N N . SER A 1 114 ? -16.179 1.683 29.387 1.00 97.50 114 SER A N 1
ATOM 929 C CA . SER A 1 114 ? -17.142 2.658 29.899 1.00 97.50 114 SER A CA 1
ATOM 930 C C . SER A 1 114 ? -17.429 3.721 28.852 1.00 97.50 114 SER A C 1
ATOM 932 O O . SER A 1 114 ? -16.502 4.311 28.297 1.00 97.50 114 SER A O 1
ATOM 934 N N . LEU A 1 115 ? -18.711 3.999 28.608 1.00 97.56 115 LEU A N 1
ATOM 935 C CA . LEU A 1 115 ? -19.110 5.192 27.874 1.00 97.56 115 LEU A CA 1
ATOM 936 C C . LEU A 1 115 ? -18.924 6.404 28.788 1.00 97.56 115 LEU A C 1
ATOM 938 O O . LEU A 1 115 ? -19.511 6.477 29.867 1.00 97.56 115 LEU A O 1
ATOM 942 N N . MET A 1 116 ? -18.104 7.348 28.352 1.00 97.56 116 MET A N 1
ATOM 943 C CA . MET A 1 116 ? -17.779 8.568 29.076 1.00 97.56 116 MET A CA 1
ATOM 944 C C . MET A 1 116 ? -18.272 9.778 28.290 1.00 97.56 116 MET A C 1
ATOM 946 O O . MET A 1 116 ? -18.286 9.768 27.058 1.00 97.56 116 MET A O 1
ATOM 950 N N . LYS A 1 117 ? -18.646 10.836 29.008 1.00 95.56 117 LYS A N 1
ATOM 951 C CA . LYS A 1 117 ? -18.989 12.147 28.458 1.00 95.56 117 LYS A CA 1
ATOM 952 C C . LYS A 1 117 ? -18.031 13.194 29.005 1.00 95.56 117 LYS A C 1
ATOM 954 O O . LYS A 1 117 ? -17.851 13.275 30.220 1.00 95.56 117 LYS A O 1
ATOM 959 N N . PHE A 1 118 ? -17.458 14.005 28.119 1.00 95.12 118 PHE A N 1
ATOM 960 C CA . PHE A 1 118 ? -16.660 15.170 28.490 1.00 95.12 118 PHE A CA 1
ATOM 961 C C . PHE A 1 118 ? -17.384 16.460 28.116 1.00 95.12 118 PHE A C 1
ATOM 963 O O . PHE A 1 118 ? -17.542 16.789 26.941 1.00 95.12 118 PHE A O 1
ATOM 970 N N . GLU A 1 119 ? -17.824 17.204 29.123 1.00 93.19 119 GLU A N 1
ATOM 971 C CA . GLU A 1 119 ? -18.485 18.495 28.952 1.00 93.19 119 GLU A CA 1
ATOM 972 C C . GLU A 1 119 ? -18.070 19.440 30.071 1.00 93.19 119 GLU A C 1
ATOM 974 O O . GLU A 1 119 ? -17.826 19.018 31.198 1.00 93.19 119 GLU A O 1
ATOM 979 N N . ASN A 1 120 ? -17.989 20.736 29.762 1.00 93.06 120 ASN A N 1
ATOM 980 C CA . ASN A 1 120 ? -17.674 21.782 30.741 1.00 93.06 120 ASN A CA 1
ATOM 981 C C . ASN A 1 120 ? -16.374 21.517 31.531 1.00 93.06 120 ASN A C 1
ATOM 983 O O . ASN A 1 120 ? -16.262 21.882 32.698 1.00 93.06 120 ASN A O 1
ATOM 987 N N . GLY A 1 121 ? -15.393 20.864 30.897 1.00 93.56 121 GLY A N 1
ATOM 988 C CA . GLY A 1 121 ? -14.107 20.533 31.514 1.00 93.56 121 GLY A CA 1
ATOM 989 C C . GLY A 1 121 ? -14.132 19.337 32.473 1.00 93.56 121 GLY A C 1
ATOM 990 O O . GLY A 1 121 ? -13.126 19.099 33.137 1.00 93.56 121 GLY A O 1
ATOM 991 N N . GLN A 1 122 ? -15.237 18.590 32.563 1.00 95.44 122 GLN A N 1
ATOM 992 C CA . GLN A 1 122 ? -15.361 17.424 33.439 1.00 95.44 122 GLN A CA 1
ATOM 993 C C . GLN A 1 122 ? -15.736 16.153 32.677 1.00 95.44 122 GLN A C 1
ATOM 995 O O . GLN A 1 122 ? -16.528 16.168 31.734 1.00 95.44 122 GLN A O 1
ATOM 1000 N N . GLU A 1 123 ? -15.162 15.040 33.129 1.00 95.56 123 GLU A N 1
ATOM 1001 C CA . GLU A 1 123 ? -15.466 13.683 32.679 1.00 95.56 123 GLU A CA 1
ATOM 1002 C C . GLU A 1 123 ? -16.535 13.066 33.590 1.00 95.56 123 GLU A C 1
ATOM 1004 O O . GLU A 1 123 ? -16.423 13.106 34.815 1.00 95.56 123 GLU A O 1
ATOM 1009 N N . SER A 1 124 ? -17.570 12.476 32.993 1.00 95.94 124 SER A N 1
ATOM 1010 C CA . SER A 1 124 ? -18.617 11.735 33.704 1.00 95.94 124 SER A CA 1
ATOM 1011 C C . SER A 1 124 ? -18.930 10.426 32.986 1.00 95.94 124 SER A C 1
ATOM 1013 O O . SER A 1 124 ? -18.896 10.359 31.757 1.00 95.94 124 SER A O 1
ATOM 1015 N N . GLN A 1 125 ? -19.216 9.369 33.745 1.00 97.06 125 GLN A N 1
ATOM 1016 C CA . GLN A 1 125 ? -19.616 8.089 33.169 1.00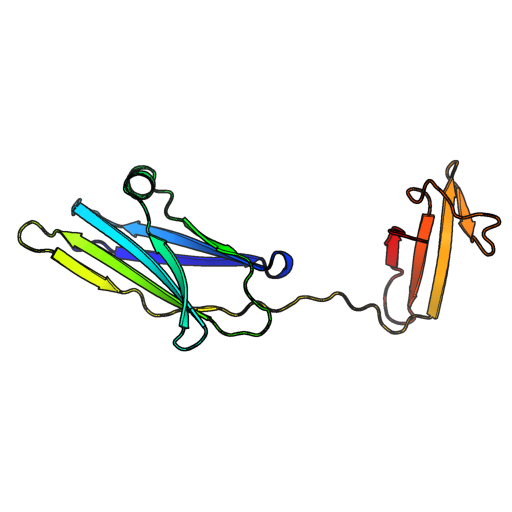 97.06 125 GLN A CA 1
ATOM 1017 C C . GLN A 1 125 ? -21.094 8.130 32.774 1.00 97.06 125 GLN A C 1
ATOM 1019 O O . GLN A 1 125 ? -21.953 8.499 33.573 1.00 97.06 125 GLN A O 1
ATOM 1024 N N . VAL A 1 126 ? -21.392 7.707 31.549 1.00 96.00 126 VAL A N 1
ATOM 1025 C CA . VAL A 1 126 ? -22.753 7.564 31.035 1.00 96.00 126 VAL A CA 1
ATOM 1026 C C . VAL A 1 126 ? -23.202 6.128 31.265 1.00 96.00 126 VAL A C 1
ATOM 1028 O O . VAL A 1 126 ? -22.761 5.205 30.585 1.00 96.00 126 VAL A O 1
ATOM 1031 N N . THR A 1 127 ? -24.081 5.933 32.241 1.00 94.75 127 THR A N 1
ATOM 1032 C CA . THR A 1 127 ? -24.653 4.617 32.570 1.00 94.75 127 THR A CA 1
ATOM 1033 C C . THR A 1 127 ? -26.011 4.374 31.911 1.00 94.75 127 THR A C 1
ATOM 1035 O O . THR A 1 127 ? -26.460 3.234 31.844 1.00 94.75 127 THR A O 1
ATOM 1038 N N . HIS A 1 128 ? -26.658 5.430 31.411 1.00 93.50 128 HIS A N 1
ATOM 1039 C CA . HIS A 1 128 ? -27.956 5.385 30.744 1.00 93.50 128 HIS A CA 1
ATOM 1040 C C . HIS A 1 128 ? -28.069 6.512 29.708 1.00 93.50 128 HIS A C 1
ATOM 1042 O O . HIS A 1 128 ? -27.625 7.634 29.956 1.00 93.50 128 HIS A O 1
ATOM 1048 N N . LEU A 1 129 ? -28.699 6.223 28.567 1.00 90.44 129 LEU A N 1
ATOM 1049 C CA . LEU A 1 129 ? -29.060 7.200 27.540 1.00 90.44 129 LEU A CA 1
ATOM 1050 C C . LEU A 1 129 ? -30.584 7.278 27.466 1.00 90.44 129 LEU A C 1
ATOM 1052 O O . LEU A 1 129 ? -31.226 6.297 27.107 1.00 90.44 129 LEU A O 1
ATOM 1056 N N . SER A 1 130 ? -31.158 8.431 27.814 1.00 89.06 130 SER A N 1
ATOM 1057 C CA . SER A 1 130 ? -32.613 8.628 27.735 1.00 89.06 130 SER A CA 1
ATOM 1058 C C . SER A 1 130 ? -33.117 8.677 26.294 1.00 89.06 130 SER A C 1
ATOM 1060 O O . SER A 1 130 ? -34.213 8.206 26.024 1.00 89.06 130 SER A O 1
ATOM 1062 N N . ASP A 1 131 ? -32.286 9.187 25.383 1.00 90.88 131 ASP A N 1
ATOM 1063 C CA . ASP A 1 131 ? -32.530 9.267 23.946 1.00 90.88 131 ASP A CA 1
ATOM 1064 C C . ASP A 1 131 ? -31.216 9.044 23.188 1.00 90.88 131 ASP A C 1
ATOM 1066 O O . ASP A 1 131 ? -30.125 9.179 23.755 1.00 90.88 131 ASP A O 1
ATOM 1070 N N . LYS A 1 132 ? -31.307 8.747 21.886 1.00 91.56 132 LYS A N 1
ATOM 1071 C CA . LYS A 1 132 ? -30.133 8.657 21.009 1.00 91.56 132 LYS A CA 1
ATOM 1072 C C . LYS A 1 132 ? -29.472 10.041 20.872 1.00 91.56 132 LYS A C 1
ATOM 1074 O O . LYS A 1 132 ? -30.102 10.945 20.319 1.00 91.56 132 LYS A O 1
ATOM 1079 N N . PRO A 1 133 ? -28.213 10.226 21.316 1.00 90.69 133 PRO A N 1
ATOM 1080 C CA . PRO A 1 133 ? -27.535 11.512 21.203 1.00 90.69 133 PRO A CA 1
ATOM 1081 C C . PRO A 1 133 ? -27.321 11.902 19.741 1.00 90.69 133 PRO A C 1
ATOM 1083 O O . PRO A 1 133 ? -26.892 11.086 18.925 1.00 90.69 133 PRO A O 1
ATOM 1086 N N . THR A 1 134 ? -27.579 13.167 19.417 1.00 89.94 134 THR A N 1
ATOM 1087 C CA . THR A 1 134 ? -27.315 13.729 18.084 1.00 89.94 134 THR A CA 1
ATOM 1088 C C . THR A 1 134 ? -25.869 14.193 17.920 1.00 89.94 134 THR A C 1
ATOM 1090 O O . THR A 1 134 ? -25.363 14.226 16.804 1.00 89.94 134 THR A O 1
ATOM 1093 N N . ASP A 1 135 ? -25.206 14.546 19.024 1.00 92.25 135 ASP A N 1
ATOM 1094 C CA . ASP A 1 135 ? -23.800 14.949 19.065 1.00 92.25 135 ASP A CA 1
ATOM 1095 C C . ASP A 1 135 ? -22.976 13.910 19.837 1.00 92.25 135 ASP A C 1
ATOM 1097 O O . ASP A 1 135 ? -23.129 13.742 21.048 1.00 92.25 135 ASP A O 1
ATOM 1101 N N . LEU A 1 136 ? -22.103 13.209 19.113 1.00 95.19 136 LEU A N 1
ATOM 1102 C CA . LEU A 1 136 ? -21.213 12.179 19.652 1.00 95.19 136 LEU A CA 1
ATOM 1103 C C . LEU A 1 136 ? -19.809 12.715 19.959 1.00 95.19 136 LEU A C 1
ATOM 1105 O O . LEU A 1 136 ? -19.017 12.002 20.565 1.00 95.19 136 LEU A O 1
ATOM 1109 N N . SER A 1 137 ? -19.491 13.962 19.589 1.00 95.12 137 SER A N 1
ATOM 1110 C CA . SER A 1 137 ? -18.134 14.527 19.712 1.00 95.12 137 SER A CA 1
ATOM 1111 C C . SER A 1 137 ? -17.631 14.607 21.157 1.00 95.12 137 SER A C 1
ATOM 1113 O O . SER A 1 137 ? -16.428 14.633 21.409 1.00 95.12 137 SER A O 1
ATOM 1115 N N . LYS A 1 138 ? -18.564 14.615 22.109 1.00 94.12 138 LYS A N 1
ATOM 1116 C CA . LYS A 1 138 ? -18.312 14.660 23.553 1.00 94.12 138 LYS A CA 1
ATOM 1117 C C . LYS A 1 138 ? -18.341 13.288 24.217 1.00 94.12 138 LYS A C 1
ATOM 1119 O O . LYS A 1 138 ? -18.095 13.201 25.419 1.00 94.12 138 LYS A O 1
ATOM 1124 N N . LEU A 1 139 ? -18.688 12.242 23.469 1.00 96.50 139 LEU A N 1
ATOM 1125 C CA . LEU A 1 139 ? -18.765 10.872 23.950 1.00 96.50 139 LEU A CA 1
ATOM 1126 C C . LEU A 1 139 ? -17.552 10.072 23.478 1.00 96.50 139 LEU A C 1
ATOM 1128 O O . LEU A 1 139 ? -17.146 10.130 22.317 1.00 96.50 139 LEU A O 1
ATOM 1132 N N . TYR A 1 140 ? -16.993 9.278 24.380 1.00 97.44 140 TYR A N 1
ATOM 1133 C CA . TYR A 1 140 ? -15.907 8.357 24.067 1.00 97.44 140 TYR A CA 1
ATOM 1134 C C . TYR A 1 140 ? -16.016 7.089 24.907 1.00 97.44 140 TYR A C 1
ATOM 1136 O O . TYR A 1 140 ? -16.604 7.085 25.987 1.00 97.44 140 TYR A O 1
ATOM 1144 N N . LEU A 1 141 ? -15.436 6.001 24.413 1.00 97.69 141 LEU A N 1
ATOM 1145 C CA . LEU A 1 141 ? -15.220 4.795 25.195 1.00 97.69 141 LEU A CA 1
ATOM 1146 C C . LEU A 1 141 ? -13.874 4.904 25.902 1.00 97.69 141 LEU A C 1
ATOM 1148 O O . LEU A 1 141 ? -12.841 5.085 25.254 1.00 97.69 141 LEU A O 1
ATOM 1152 N N . LYS A 1 142 ? -13.889 4.768 27.224 1.00 97.50 142 LYS A N 1
ATOM 1153 C CA . LYS A 1 142 ? -12.694 4.525 28.027 1.00 97.50 142 LYS A CA 1
ATOM 1154 C C . LYS A 1 142 ? -12.540 3.023 28.193 1.00 97.50 142 LYS A C 1
ATOM 1156 O O . LYS A 1 142 ? -13.388 2.379 28.810 1.00 97.50 142 LYS A O 1
ATOM 1161 N N . VAL A 1 143 ? -11.486 2.476 27.602 1.00 97.19 143 VAL A N 1
ATOM 1162 C CA . VAL A 1 143 ? -11.158 1.051 27.643 1.00 97.19 143 VAL A CA 1
ATOM 1163 C C . VAL A 1 143 ? -9.963 0.875 28.563 1.00 97.19 143 VAL A C 1
ATOM 1165 O O . VAL A 1 143 ? -8.878 1.358 28.248 1.00 97.19 143 VAL A O 1
ATOM 1168 N N . THR A 1 144 ? -10.155 0.193 29.686 1.00 96.94 144 THR A N 1
ATOM 1169 C CA . THR A 1 144 ? -9.065 -0.156 30.606 1.00 96.94 144 THR A CA 1
ATOM 1170 C C . THR A 1 144 ? -8.646 -1.602 30.372 1.00 96.94 144 THR A C 1
ATOM 1172 O O . THR A 1 144 ? -9.474 -2.458 30.047 1.00 96.94 144 THR A O 1
ATOM 1175 N N . SER A 1 145 ? -7.354 -1.886 30.504 1.00 95.69 145 SER A N 1
ATOM 1176 C CA . SER A 1 145 ? -6.786 -3.223 30.324 1.00 95.69 145 SER A CA 1
ATOM 1177 C C . SER A 1 145 ? -5.916 -3.579 31.520 1.00 95.69 145 SER A C 1
ATOM 1179 O O . SER A 1 145 ? -5.316 -2.706 32.143 1.00 95.69 145 SER A O 1
ATOM 1181 N N . SER A 1 146 ? -5.813 -4.870 31.832 1.00 95.19 146 SER A N 1
ATOM 1182 C CA . SER A 1 146 ? -4.891 -5.332 32.873 1.00 95.19 146 SER A CA 1
ATOM 1183 C C . SER A 1 146 ? -3.430 -5.316 32.428 1.00 95.19 146 SER A C 1
ATOM 1185 O O . SER A 1 146 ? -2.538 -5.349 33.273 1.00 95.19 146 SER A O 1
ATOM 1187 N N . THR A 1 147 ? -3.176 -5.331 31.118 1.00 93.38 147 THR A N 1
ATOM 1188 C CA . THR A 1 147 ? -1.832 -5.525 30.551 1.00 93.38 147 THR A CA 1
ATOM 1189 C C . THR A 1 147 ? -1.358 -4.354 29.696 1.00 93.38 147 THR A C 1
ATOM 1191 O O . THR A 1 147 ? -0.165 -4.262 29.400 1.00 93.38 147 THR A O 1
ATOM 1194 N N . SER A 1 148 ? -2.246 -3.426 29.332 1.00 90.94 148 SER A N 1
ATOM 1195 C CA . SER A 1 148 ? -1.906 -2.227 28.565 1.00 90.94 148 SER A CA 1
ATOM 1196 C C . SER A 1 148 ? -2.428 -0.948 29.214 1.00 90.94 148 SER A C 1
ATOM 1198 O O . SER A 1 148 ? -3.291 -0.973 30.085 1.00 90.94 148 SER A O 1
ATOM 1200 N N . LYS A 1 149 ? -1.917 0.200 28.755 1.00 93.44 149 LYS A N 1
ATOM 1201 C CA . LYS A 1 149 ? -2.481 1.506 29.121 1.00 93.44 149 LYS A CA 1
ATOM 1202 C C . LYS A 1 149 ? -3.926 1.628 28.637 1.00 93.44 149 LYS A C 1
ATOM 1204 O O . LYS A 1 149 ? -4.291 1.017 27.630 1.00 93.44 149 LYS A O 1
ATOM 1209 N N . ASP A 1 150 ? -4.687 2.475 29.323 1.00 94.94 150 ASP A N 1
ATOM 1210 C CA . ASP A 1 150 ? -6.041 2.846 28.926 1.00 94.94 150 ASP A CA 1
ATOM 1211 C C . ASP A 1 150 ? -6.067 3.397 27.495 1.00 94.94 150 ASP A C 1
ATOM 1213 O O . ASP A 1 150 ? -5.219 4.205 27.100 1.00 94.94 150 ASP A O 1
ATOM 1217 N N . ALA A 1 151 ? -7.073 2.979 26.731 1.00 94.94 151 ALA A N 1
ATOM 1218 C CA . ALA A 1 151 ? -7.365 3.506 25.408 1.00 94.94 151 ALA A CA 1
ATOM 1219 C C . ALA A 1 151 ? -8.636 4.362 25.448 1.00 94.94 151 ALA A C 1
ATOM 1221 O O . ALA A 1 151 ? -9.635 4.002 26.071 1.00 94.94 151 ALA A O 1
ATOM 1222 N N . VAL A 1 152 ? -8.595 5.493 24.745 1.00 95.62 152 VAL A N 1
ATOM 1223 C CA . VAL A 1 152 ? -9.741 6.383 24.542 1.00 95.62 152 VAL A CA 1
ATOM 1224 C C . VAL A 1 152 ? -10.145 6.300 23.078 1.00 95.62 152 VAL A C 1
ATOM 1226 O O . VAL A 1 152 ? -9.358 6.642 22.196 1.00 95.62 152 VAL A O 1
ATOM 1229 N N . LEU A 1 153 ? -11.362 5.823 22.821 1.00 95.88 153 LEU A N 1
ATOM 1230 C CA . LEU A 1 153 ? -11.900 5.651 21.473 1.00 95.88 153 LEU A CA 1
ATOM 1231 C C . LEU A 1 153 ? -13.094 6.583 21.274 1.00 95.88 153 LEU A C 1
ATOM 1233 O O . LEU A 1 153 ? -14.052 6.533 22.044 1.00 95.88 153 LEU A O 1
ATOM 1237 N N . ALA A 1 154 ? -13.062 7.416 20.236 1.00 96.12 154 ALA A N 1
ATOM 1238 C CA . ALA A 1 154 ? -14.206 8.249 19.879 1.00 96.12 154 ALA A CA 1
ATOM 1239 C C . ALA A 1 154 ? -15.413 7.381 19.486 1.00 96.12 154 ALA A C 1
ATOM 1241 O O . ALA A 1 154 ? -15.258 6.358 18.812 1.00 96.12 154 ALA A O 1
ATOM 1242 N N . VAL A 1 155 ? -16.617 7.798 19.881 1.00 96.00 155 VAL A N 1
ATOM 1243 C CA . VAL A 1 155 ? -17.846 7.108 19.478 1.00 96.00 155 VAL A CA 1
ATOM 1244 C C . VAL A 1 155 ? -18.232 7.548 18.067 1.00 96.00 155 VAL A C 1
ATOM 1246 O O . VAL A 1 155 ? -18.530 8.715 17.830 1.00 96.00 155 VAL A O 1
ATOM 1249 N N . SER A 1 156 ? -18.242 6.608 17.123 1.00 94.94 156 SER A N 1
ATOM 1250 C CA . SER A 1 156 ? -18.647 6.866 15.735 1.00 94.94 156 SER A CA 1
ATOM 1251 C C . SER A 1 156 ? -20.156 6.732 15.511 1.00 94.94 156 SER A C 1
ATOM 1253 O O . SER A 1 156 ? -20.711 7.392 14.636 1.00 94.94 156 SER A O 1
ATOM 1255 N N . SER A 1 157 ? -20.824 5.882 16.294 1.00 92.81 157 SER A N 1
ATOM 1256 C CA . SER A 1 157 ? -22.261 5.612 16.202 1.00 92.81 157 SER A CA 1
ATOM 1257 C C . SER A 1 157 ? -22.794 5.010 17.503 1.00 92.81 157 SER A C 1
ATOM 1259 O O . SER A 1 157 ? -22.060 4.288 18.179 1.00 92.81 157 SER A O 1
ATOM 1261 N N . ILE A 1 158 ? -24.070 5.279 17.804 1.00 87.56 158 ILE A N 1
ATOM 1262 C CA . ILE A 1 158 ? -24.867 4.709 18.907 1.00 87.56 158 ILE A CA 1
ATOM 1263 C C . ILE A 1 158 ? -26.174 4.167 18.337 1.00 87.56 158 ILE A C 1
ATOM 1265 O O . ILE A 1 158 ? -26.759 4.859 17.463 1.00 87.56 158 ILE A O 1
#

pLDDT: mean 91.89, std 5.78, range [67.0, 97.69]

InterPro domains:
  IPR008006 Peptidase M26, N-terminal domain [PF05342] (67-158)

Foldseek 3Di:
DDKDKDWDWDDPLQQQKIKIQIAIDDPVPWAWPWKKKFKAQVPRGPDIDIQDPVCVVVVGRMDMDGPHDAPTKIKIKMWIWTHPPPDIDIDIDDIDIDHRHDDDDDDPQWPDKFKWFDDPNDIDTDPDDPDFDPDQQRIWIFTDHPVDHIDTGGDPGD

Radius of gyration: 25.63 Å; chains: 1; bounding box: 59×37×68 Å

Organism: Streptococcus pneumoniae (NCBI:txid1313)

Sequence (158 aa):
EKPRLTLSIEKRDIDRKVTVTYTLENQANNQIKSITATLKKGEEVVKDFVLTEENLKTNHLTALFEKLDYYKEYTLSTDMVYNRGNDDETESISEELIQLNLKKLELKDIQTVSLMKFENGQESQVTHLSDKPTDLSKLYLKVTSSTSKDAVLAVSSI

Secondary structure (DSSP, 8-state):
---EEEEEEEEEGGGTEEEEEEEEE-TT--EEEEEEEEEEETTEEEEEEEEPHHHHHHT--EEEEESPPBT-EEEEEEEEEEE-SSSEEEEEEEEEEEEB--------SEEEEEEEEEETTEEEE----SS--S--TTEEEEEEESSS--EEEE----